Protein AF-A0A8T4NDX4-F1 (afdb_monomer_lite)

Sequence (178 aa):
MEQDFNSSEAGELSGLERELYTGVPPSDKRNFVNKATDWYFMPKSFEKNGRLYGALGVRHFKKLCAETYRKLVKKLFGTERAHFVNNYLIW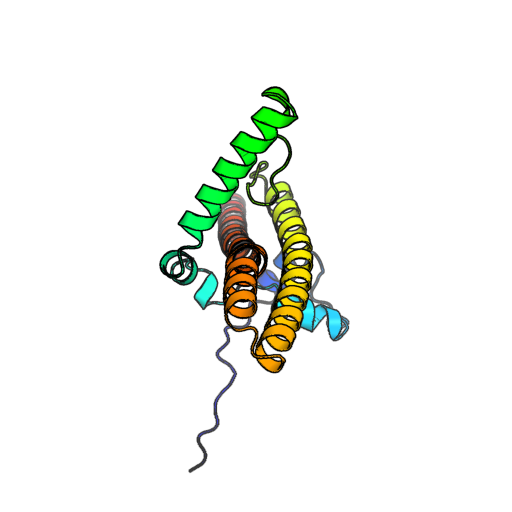DFSEDGLRKFDYATRINEGIHLLAAALFTSQTVDYLSDGRYGMAALGSGLNLALGVYPILTQRYNRARIYNTVEKMQERNQDACLSK

pLDDT: mean 82.53, std 16.92, range [33.94, 98.62]

Foldseek 3Di:
DDPPPPPPPQPDDDQVLVCVQPVHRPDVPDDPVVVVLCVVLPQGPVLLVCVVVVVVCLVVLLVVCLVVLLVVCCVPPNDVCSPPDDLLDQDDLPLVSLSVSLVSLSVQLVVLQVVLVVLQVVLVVCVVVVVPVVSVVSVVCSCSRRVSSNSSSSNSNSVSSVSSVVVVVVVVVVVVVD

Secondary structure (DSSP, 8-state):
------TT-S-PPPHHHHHHHHSS---TT--HHHHHHHHHHSPPHHHHT-HHHHHTTHHHHHHHHHHHHHHHHHHHH-STTTTS--TTS----SHHHHHHHHHHHHHHHHHHHHHHHHHHHHHHHHHHTT-HHHHHHHHHHHIIIIIHHHHHHHHHHHHHHHHHHHHHHHHHHHHHT-

Radius of gyration: 20.09 Å; chains: 1; bounding box: 51×31×59 Å

Structure (mmCIF, N/CA/C/O backbone):
data_AF-A0A8T4NDX4-F1
#
_entry.id   AF-A0A8T4NDX4-F1
#
loop_
_atom_site.group_PDB
_atom_site.id
_atom_site.type_symbol
_atom_site.label_atom_id
_atom_site.label_alt_id
_atom_site.label_comp_id
_atom_site.label_asym_id
_atom_site.label_entity_id
_atom_site.label_seq_id
_atom_site.pdbx_PDB_ins_code
_atom_site.Cartn_x
_atom_site.Cartn_y
_atom_site.Cartn_z
_atom_site.occupancy
_atom_site.B_iso_or_equiv
_atom_site.auth_seq_id
_atom_site.auth_comp_id
_atom_site.auth_asym_id
_atom_site.auth_atom_id
_atom_site.pdbx_PDB_model_num
ATOM 1 N N . MET A 1 1 ? -31.293 -17.366 -25.447 1.00 45.28 1 MET A N 1
ATOM 2 C CA . MET A 1 1 ? -30.868 -17.894 -24.135 1.00 45.28 1 MET A CA 1
ATOM 3 C C . MET A 1 1 ? -29.828 -16.920 -23.610 1.00 45.28 1 MET A C 1
ATOM 5 O O . MET A 1 1 ? -28.636 -17.173 -23.699 1.00 45.28 1 MET A O 1
ATOM 9 N N . GLU A 1 2 ? -30.296 -15.736 -23.220 1.00 38.84 2 GLU A N 1
ATOM 10 C CA . GLU A 1 2 ? -29.471 -14.704 -22.595 1.00 38.84 2 GLU A CA 1
ATOM 11 C C . GLU A 1 2 ? -29.410 -15.051 -21.111 1.00 38.84 2 GLU A C 1
ATOM 13 O O . GLU A 1 2 ? -30.440 -15.164 -20.450 1.00 38.84 2 GLU A O 1
ATOM 18 N N . GLN A 1 3 ? -28.211 -15.355 -20.619 1.00 39.97 3 GLN A N 1
ATOM 19 C CA . GLN A 1 3 ? -27.977 -15.454 -19.188 1.00 39.97 3 GLN A CA 1
ATOM 20 C C . GLN A 1 3 ? -27.876 -14.032 -18.650 1.00 39.97 3 GLN A C 1
ATOM 22 O O . GLN A 1 3 ? -26.857 -13.368 -18.840 1.00 39.97 3 GLN A O 1
ATOM 27 N N . ASP A 1 4 ? -28.936 -13.583 -17.983 1.00 36.97 4 ASP A N 1
ATOM 28 C CA . ASP A 1 4 ? -28.902 -12.402 -17.131 1.00 36.97 4 ASP A CA 1
ATOM 29 C C . ASP A 1 4 ? -27.832 -12.607 -16.058 1.00 36.97 4 ASP A C 1
ATOM 31 O O . ASP A 1 4 ? -27.959 -13.421 -15.138 1.00 36.97 4 ASP A O 1
ATOM 35 N N . PHE A 1 5 ? -26.726 -11.884 -16.211 1.00 33.94 5 PHE A N 1
ATOM 36 C CA . PHE A 1 5 ? -25.646 -11.846 -15.242 1.00 33.94 5 PHE A CA 1
ATOM 37 C C . PHE A 1 5 ? -26.141 -11.041 -14.038 1.00 33.94 5 PHE A C 1
ATOM 39 O O . PHE A 1 5 ? -26.059 -9.814 -14.006 1.00 33.94 5 PHE A O 1
ATOM 46 N N . ASN A 1 6 ? -26.727 -11.744 -13.071 1.00 36.72 6 ASN A N 1
ATOM 47 C CA . ASN A 1 6 ? -27.277 -11.167 -11.854 1.00 36.72 6 ASN A CA 1
ATOM 48 C C . ASN A 1 6 ? -26.150 -10.520 -11.025 1.00 36.72 6 ASN A C 1
ATOM 50 O O . ASN A 1 6 ? -25.432 -11.182 -10.278 1.00 36.72 6 ASN A O 1
ATOM 54 N N . SER A 1 7 ? -25.965 -9.208 -11.177 1.00 36.59 7 SER A N 1
ATOM 55 C CA . SER A 1 7 ? -24.932 -8.411 -10.506 1.00 36.59 7 SER A CA 1
ATOM 56 C C . SER A 1 7 ? -25.235 -8.120 -9.025 1.00 36.59 7 SER A C 1
ATOM 58 O O . SER A 1 7 ? -24.641 -7.208 -8.451 1.00 36.59 7 SER A O 1
ATOM 60 N N . SER A 1 8 ? -26.161 -8.854 -8.395 1.00 37.22 8 SER A N 1
ATOM 61 C CA . SER A 1 8 ? -26.708 -8.530 -7.070 1.00 37.22 8 SER A CA 1
ATOM 62 C C . SER A 1 8 ? -26.084 -9.280 -5.884 1.00 37.22 8 SER A C 1
ATOM 64 O O . SER A 1 8 ? -26.547 -9.100 -4.764 1.00 37.22 8 SER A O 1
ATOM 66 N N . GLU A 1 9 ? -25.032 -10.084 -6.068 1.00 41.41 9 GLU A N 1
ATOM 67 C CA . GLU A 1 9 ? -24.337 -10.761 -4.951 1.00 41.41 9 GLU A CA 1
ATOM 68 C C . GLU A 1 9 ? -22.930 -10.211 -4.665 1.00 41.41 9 GLU A C 1
ATOM 70 O O . GLU A 1 9 ? -22.088 -10.852 -4.033 1.00 41.41 9 GLU A O 1
ATOM 75 N N . ALA A 1 10 ? -22.662 -8.960 -5.043 1.00 43.16 10 ALA A N 1
ATOM 76 C CA . ALA A 1 10 ? -21.648 -8.187 -4.336 1.00 43.16 10 ALA A CA 1
ATOM 77 C C . ALA A 1 10 ? -22.257 -7.746 -2.997 1.00 43.16 10 ALA A C 1
ATOM 79 O O . ALA A 1 10 ? -22.736 -6.623 -2.909 1.00 43.16 10 ALA A O 1
ATOM 80 N N . GLY A 1 11 ? -22.284 -8.660 -2.012 1.00 44.06 11 GLY A N 1
ATOM 81 C CA . GLY A 1 11 ? -22.941 -8.510 -0.706 1.00 44.06 11 GLY A CA 1
ATOM 82 C C . GLY A 1 11 ? -22.985 -7.063 -0.223 1.00 44.06 11 GLY A C 1
ATOM 83 O O . GLY A 1 11 ? -21.977 -6.527 0.249 1.00 44.06 11 GLY A O 1
ATOM 84 N N . GLU A 1 12 ? -24.139 -6.421 -0.420 1.00 49.16 12 GLU A N 1
ATOM 85 C CA . GLU A 1 12 ? -24.352 -5.060 0.040 1.00 49.16 12 GLU A CA 1
ATOM 86 C C . GLU A 1 12 ? -24.260 -5.074 1.558 1.00 49.16 12 GLU A C 1
ATOM 88 O O . GLU A 1 12 ? -25.011 -5.775 2.233 1.00 49.16 12 GLU A O 1
ATOM 93 N N . LEU A 1 13 ? -23.315 -4.300 2.091 1.00 55.00 13 LEU A N 1
ATOM 94 C CA . LEU A 1 13 ? -23.244 -4.061 3.523 1.00 55.00 13 LEU A CA 1
ATOM 95 C C . LEU A 1 13 ? -24.585 -3.512 4.005 1.00 55.00 13 LEU A C 1
ATOM 97 O O . LEU A 1 13 ? -25.173 -2.633 3.354 1.00 55.00 13 LEU A O 1
ATOM 101 N N . SER A 1 14 ? -25.021 -4.005 5.158 1.00 60.69 14 SER A N 1
ATOM 102 C CA . SER A 1 14 ? -26.224 -3.542 5.835 1.00 60.69 14 SER A CA 1
ATOM 103 C C . SER A 1 14 ? -26.181 -2.020 6.040 1.00 60.69 14 SER A C 1
ATOM 105 O O . SER A 1 14 ? -25.116 -1.403 6.137 1.00 60.69 14 SER A O 1
ATOM 107 N N . GLY A 1 15 ? -27.347 -1.372 6.108 1.00 54.03 15 GLY A N 1
ATOM 108 C CA . GLY A 1 15 ? -27.420 0.074 6.366 1.00 54.03 15 GLY A CA 1
ATOM 109 C C . GLY A 1 15 ? -26.692 0.485 7.653 1.00 54.03 15 GLY A C 1
ATOM 110 O O . GLY A 1 15 ? -26.091 1.557 7.699 1.00 54.03 15 GLY A O 1
ATOM 111 N N . LEU A 1 16 ? -26.668 -0.418 8.637 1.00 54.06 16 LEU A N 1
ATOM 112 C CA . LEU A 1 16 ? -26.007 -0.253 9.926 1.00 54.06 16 LEU A CA 1
ATOM 113 C C . LEU A 1 16 ? -24.485 -0.293 9.780 1.00 54.06 16 LEU A C 1
ATOM 115 O O . LEU A 1 16 ? -23.819 0.631 10.222 1.00 54.06 16 LEU A O 1
ATOM 119 N N . GLU A 1 17 ? -23.944 -1.273 9.051 1.00 59.91 17 GLU A N 1
ATOM 120 C CA . GLU A 1 17 ? -22.539 -1.292 8.631 1.00 59.91 17 GLU A CA 1
ATOM 121 C C . GLU A 1 17 ? -22.166 0.023 7.921 1.00 59.91 17 GLU A C 1
ATOM 123 O O . GLU A 1 17 ? -21.191 0.685 8.267 1.00 59.91 17 GLU A O 1
ATOM 128 N N . ARG A 1 18 ? -22.984 0.483 6.971 1.00 59.84 18 ARG A N 1
ATOM 129 C CA . ARG A 1 18 ? -22.699 1.696 6.187 1.00 59.84 18 ARG A CA 1
ATOM 130 C C . ARG A 1 18 ? -22.642 2.969 7.052 1.00 59.84 18 ARG A C 1
ATOM 132 O O . ARG A 1 18 ? -21.745 3.785 6.851 1.00 59.84 18 ARG A O 1
ATOM 139 N N . GLU A 1 19 ? -23.558 3.129 8.006 1.00 61.12 19 GLU A N 1
ATOM 140 C CA . GLU A 1 19 ? -23.583 4.232 8.983 1.00 61.12 19 GLU A CA 1
ATOM 141 C C . GLU A 1 19 ? -22.374 4.194 9.928 1.00 61.12 19 GLU A C 1
ATOM 143 O O . GLU A 1 19 ? -21.679 5.196 10.132 1.00 61.12 19 GLU A O 1
ATOM 148 N N . LEU A 1 20 ? -22.069 2.994 10.416 1.00 57.12 20 LEU A N 1
ATOM 149 C CA . LEU A 1 20 ? -20.944 2.679 11.286 1.00 57.12 20 LEU A CA 1
ATOM 150 C C . LEU A 1 20 ? -19.586 2.995 10.633 1.00 57.12 20 LEU A C 1
ATOM 152 O O . LEU A 1 20 ? -18.639 3.381 11.327 1.00 57.12 20 LEU A O 1
ATOM 156 N N . TYR A 1 21 ? -19.487 2.852 9.307 1.00 60.62 21 TYR A N 1
ATOM 157 C CA . TYR A 1 21 ? -18.248 3.020 8.541 1.00 60.62 21 TYR A CA 1
ATOM 158 C C . TYR A 1 21 ? -17.997 4.442 8.040 1.00 60.62 21 TYR A C 1
ATOM 160 O O . TYR A 1 21 ? -16.834 4.835 7.926 1.00 60.62 21 TYR A O 1
ATOM 168 N N . THR A 1 22 ? -19.041 5.228 7.763 1.00 61.53 22 THR A N 1
ATOM 169 C CA . THR A 1 22 ? -18.870 6.631 7.351 1.00 61.53 22 THR A CA 1
ATOM 170 C C . THR A 1 22 ? -18.978 7.626 8.501 1.00 61.53 22 THR A C 1
ATOM 172 O O . THR A 1 22 ? -18.579 8.772 8.321 1.00 61.53 22 THR A O 1
ATOM 175 N N . GLY A 1 23 ? -19.497 7.223 9.672 1.00 57.53 23 GLY A N 1
ATOM 176 C CA . GLY A 1 23 ? -19.800 8.155 10.772 1.00 57.53 23 GLY A CA 1
ATOM 177 C C . GLY A 1 23 ? -20.861 9.193 10.388 1.00 57.53 23 GLY A C 1
ATOM 178 O O . GLY A 1 23 ? -21.014 10.222 11.038 1.00 57.53 23 GLY A O 1
ATOM 179 N N . VAL A 1 24 ? -21.564 8.928 9.289 1.00 54.50 24 VAL A N 1
ATOM 180 C CA . VAL A 1 24 ? -22.586 9.775 8.693 1.00 54.50 24 VAL A CA 1
ATOM 181 C C . VAL A 1 24 ? -23.820 8.891 8.584 1.00 54.50 24 VAL A C 1
ATOM 183 O O . VAL A 1 24 ? -23.711 7.824 7.964 1.00 54.50 24 VAL A O 1
ATOM 186 N N . PRO A 1 25 ? -24.965 9.303 9.162 1.00 54.50 25 PRO A N 1
ATOM 187 C CA . PRO A 1 25 ? -26.206 8.555 9.042 1.00 54.50 25 PRO A CA 1
ATOM 188 C C . PRO A 1 25 ? -26.524 8.318 7.564 1.00 54.50 25 PRO A C 1
ATOM 190 O O . PRO A 1 25 ? -26.116 9.124 6.714 1.00 54.50 25 PRO A O 1
ATOM 193 N N . PRO A 1 26 ? -27.235 7.233 7.217 1.00 53.50 26 PRO A N 1
ATOM 194 C CA . PRO A 1 26 ? -27.599 6.910 5.849 1.00 53.50 26 PRO A CA 1
ATOM 195 C C . PRO A 1 26 ? -28.641 7.921 5.352 1.00 53.50 26 PRO A C 1
ATOM 197 O O . PRO A 1 26 ? -29.817 7.626 5.196 1.00 53.50 26 PRO A O 1
ATOM 200 N N . SER A 1 27 ? -28.208 9.154 5.099 1.00 57.88 27 SER A N 1
ATOM 201 C CA . SER A 1 27 ? -28.967 10.116 4.327 1.00 57.88 27 SER A CA 1
ATOM 202 C C . SER A 1 27 ? -28.724 9.808 2.854 1.00 57.88 27 SER A C 1
ATOM 204 O O . SER A 1 27 ? -27.585 9.719 2.381 1.00 57.88 27 SER A O 1
ATOM 206 N N . ASP A 1 28 ? -29.813 9.644 2.113 1.00 62.66 28 ASP A N 1
ATOM 207 C CA . ASP A 1 28 ? -29.803 9.355 0.675 1.00 62.66 28 ASP A CA 1
ATOM 208 C C . ASP A 1 28 ? -29.280 10.542 -0.171 1.00 62.66 28 ASP A C 1
ATOM 210 O O . ASP A 1 28 ? -29.117 10.465 -1.385 1.00 62.66 28 ASP A O 1
ATOM 214 N N . LYS A 1 29 ? -28.923 11.659 0.479 1.00 68.94 29 LYS A N 1
ATOM 215 C CA . LYS A 1 29 ? -28.422 12.886 -0.156 1.00 68.94 29 LYS A CA 1
ATOM 216 C C . LYS A 1 29 ? -26.902 12.913 -0.363 1.00 68.94 29 LYS A C 1
ATOM 218 O O . LYS A 1 29 ? -26.339 13.978 -0.615 1.00 68.94 29 LYS A O 1
ATOM 223 N N . ARG A 1 30 ? -26.202 11.777 -0.260 1.00 69.38 30 ARG A N 1
ATOM 224 C CA . ARG A 1 30 ? -24.775 11.716 -0.622 1.00 69.38 30 ARG A CA 1
ATOM 225 C C . ARG A 1 30 ? -24.613 11.944 -2.124 1.00 69.38 30 ARG A C 1
ATOM 227 O O . ARG A 1 30 ? -25.212 11.231 -2.928 1.00 69.38 30 ARG A O 1
ATOM 234 N N . ASN A 1 31 ? -23.772 12.910 -2.495 1.00 83.38 31 ASN A N 1
ATOM 235 C CA . ASN A 1 31 ? -23.406 13.125 -3.891 1.00 83.38 31 ASN A CA 1
ATOM 236 C C . ASN A 1 31 ? -22.696 11.880 -4.468 1.00 83.38 31 ASN A C 1
ATOM 238 O O . ASN A 1 31 ? -22.178 11.028 -3.739 1.00 83.38 31 ASN A O 1
ATOM 242 N N . PHE A 1 32 ? -22.688 11.768 -5.795 1.00 86.88 32 PHE A N 1
ATOM 243 C CA . PHE A 1 32 ? -22.090 10.637 -6.511 1.00 86.88 32 PHE A CA 1
ATOM 244 C C . PHE A 1 32 ? -20.622 10.389 -6.119 1.00 86.88 32 PHE A C 1
ATOM 246 O O . PHE A 1 32 ? -20.210 9.243 -5.954 1.00 86.88 32 PHE A O 1
ATOM 253 N N . VAL A 1 33 ? -19.858 11.462 -5.887 1.00 83.94 33 VAL A N 1
ATOM 254 C CA . VAL A 1 33 ? -18.442 11.404 -5.494 1.00 83.94 33 VAL A CA 1
ATOM 255 C C . VAL A 1 33 ? -18.254 10.673 -4.165 1.00 83.94 33 VAL A C 1
ATOM 257 O O . VAL A 1 33 ? -17.390 9.803 -4.068 1.00 83.94 33 VAL A O 1
ATOM 260 N N . ASN A 1 34 ? -19.085 10.964 -3.161 1.00 82.6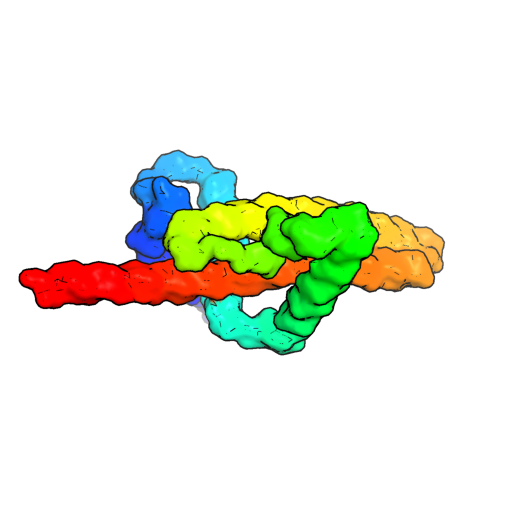2 34 ASN A N 1
ATOM 261 C CA . ASN A 1 34 ? -19.017 10.289 -1.865 1.00 82.62 34 ASN A CA 1
ATOM 262 C C . ASN A 1 34 ? -19.347 8.800 -2.003 1.00 82.62 34 ASN A C 1
ATOM 264 O O . ASN A 1 34 ? -18.609 7.966 -1.488 1.00 82.62 34 ASN A O 1
ATOM 268 N N . LYS A 1 35 ? -20.391 8.452 -2.771 1.00 85.44 35 LYS A N 1
ATOM 269 C CA . LYS A 1 35 ? -20.754 7.045 -3.028 1.00 85.44 35 LYS A CA 1
ATOM 270 C C . LYS A 1 35 ? -19.614 6.285 -3.721 1.00 85.44 35 LYS A C 1
ATOM 272 O O . LYS A 1 35 ? -19.293 5.168 -3.321 1.00 85.44 35 LYS A O 1
ATOM 277 N N . ALA A 1 36 ? -18.975 6.895 -4.719 1.00 87.44 36 ALA A N 1
ATOM 278 C CA . ALA A 1 36 ? -17.845 6.298 -5.430 1.00 87.44 36 ALA A CA 1
ATOM 279 C C . ALA A 1 36 ? -16.608 6.136 -4.530 1.00 87.44 36 ALA A C 1
ATOM 281 O O . ALA A 1 36 ? -15.952 5.095 -4.554 1.00 87.44 36 ALA A O 1
ATOM 282 N N . THR A 1 37 ? -16.320 7.144 -3.706 1.00 86.12 37 THR A N 1
ATOM 283 C CA . THR A 1 37 ? -15.199 7.137 -2.757 1.00 86.12 37 THR A CA 1
ATOM 284 C C . THR A 1 37 ? -15.379 6.057 -1.696 1.00 86.12 37 THR A C 1
ATOM 286 O O . THR A 1 37 ? -14.456 5.282 -1.436 1.00 86.12 37 THR A O 1
ATOM 289 N N . ASP A 1 38 ? -16.582 5.963 -1.129 1.00 85.56 38 ASP A N 1
ATOM 290 C CA . ASP A 1 38 ? -16.940 4.922 -0.170 1.00 85.56 38 ASP A CA 1
ATOM 291 C C . ASP A 1 38 ? -16.798 3.546 -0.813 1.00 85.56 38 ASP A C 1
ATOM 293 O O . ASP A 1 38 ? -16.091 2.692 -0.285 1.00 85.56 38 ASP A O 1
ATOM 297 N N . TRP A 1 39 ? -17.382 3.346 -1.999 1.00 88.12 39 TRP A N 1
ATOM 298 C CA . TRP A 1 39 ? -17.261 2.084 -2.721 1.00 88.12 39 TRP A CA 1
ATOM 299 C C . TRP A 1 39 ? -15.800 1.703 -2.964 1.00 88.12 39 TRP A C 1
ATOM 301 O O . TRP A 1 39 ? -15.442 0.544 -2.758 1.00 88.12 39 TRP A O 1
ATOM 311 N N . TYR A 1 40 ? -14.950 2.644 -3.375 1.00 89.19 40 TYR A N 1
ATOM 312 C CA . TYR A 1 40 ? -13.536 2.383 -3.637 1.00 89.19 40 TYR A CA 1
ATOM 313 C C . TYR A 1 40 ? -12.779 1.972 -2.365 1.00 89.19 40 TYR A C 1
ATOM 315 O O . TYR A 1 40 ? -12.083 0.955 -2.364 1.00 89.19 40 TYR A O 1
ATOM 323 N N . PHE A 1 41 ? -12.935 2.726 -1.274 1.00 88.94 41 PHE A N 1
ATOM 324 C CA . PHE A 1 41 ? -12.164 2.502 -0.050 1.00 88.94 41 PHE A CA 1
ATOM 325 C C . PHE A 1 41 ? -12.700 1.376 0.836 1.00 88.94 41 PHE A C 1
ATOM 327 O O . PHE A 1 41 ? -11.969 0.912 1.715 1.00 88.94 41 PHE A O 1
ATOM 334 N N . MET A 1 42 ? -13.935 0.933 0.620 1.00 88.25 42 MET A N 1
ATOM 335 C CA . MET A 1 42 ? -14.564 -0.134 1.387 1.00 88.25 42 MET A CA 1
ATOM 336 C C . MET A 1 42 ? -13.912 -1.494 1.094 1.00 88.25 42 MET A C 1
ATOM 338 O O . MET A 1 42 ? -13.812 -1.879 -0.079 1.00 88.25 42 MET A O 1
ATOM 342 N N . PRO A 1 43 ? -13.498 -2.250 2.133 1.00 89.31 43 PRO A N 1
ATOM 343 C CA . PRO A 1 43 ? -12.931 -3.578 1.947 1.00 89.31 43 PRO A CA 1
ATOM 344 C C . PRO A 1 43 ? -13.896 -4.489 1.195 1.00 89.31 43 PRO A C 1
ATOM 346 O O . PRO A 1 43 ? -15.056 -4.649 1.581 1.00 89.31 43 PRO A O 1
ATOM 349 N N . LYS A 1 44 ? -13.413 -5.116 0.126 1.00 90.25 44 LYS A N 1
ATOM 350 C CA . LYS A 1 44 ? -14.202 -6.091 -0.632 1.00 90.25 44 LYS A CA 1
ATOM 351 C C . LYS A 1 44 ? -14.260 -7.424 0.116 1.00 90.25 44 LYS A C 1
ATOM 353 O O . LYS A 1 44 ? -13.393 -7.732 0.935 1.00 90.25 44 LYS A O 1
ATOM 358 N N . SER A 1 45 ? -15.254 -8.255 -0.188 1.00 89.19 45 SER A N 1
ATOM 359 C CA . SER A 1 45 ? -15.443 -9.567 0.456 1.00 89.19 45 SER A CA 1
ATOM 360 C C . SER A 1 45 ? -14.182 -10.444 0.401 1.00 89.19 45 SER A C 1
ATOM 362 O O . SER A 1 45 ? -13.785 -11.034 1.406 1.00 89.19 45 SER A O 1
ATOM 364 N N . PHE A 1 46 ? -13.481 -10.448 -0.735 1.00 89.62 46 PHE A N 1
ATOM 365 C CA . PHE A 1 46 ? -12.227 -11.186 -0.916 1.00 89.62 46 PHE A CA 1
ATOM 366 C C . PHE A 1 46 ? -11.040 -10.618 -0.113 1.00 89.62 46 PHE A C 1
ATOM 368 O O . PHE A 1 46 ? -10.036 -11.304 0.080 1.00 89.62 46 PHE A O 1
ATOM 375 N N . GLU A 1 47 ? -11.135 -9.377 0.368 1.00 90.94 47 GLU A N 1
ATOM 376 C CA . GLU A 1 47 ? -10.093 -8.693 1.142 1.00 90.94 47 GLU A CA 1
ATOM 377 C C . GLU A 1 47 ? -10.203 -8.982 2.634 1.00 90.94 47 GLU A C 1
ATOM 379 O O . GLU A 1 47 ? -9.177 -9.077 3.315 1.00 90.94 47 GLU A O 1
ATOM 384 N N . LYS A 1 48 ? -11.435 -9.170 3.133 1.00 87.94 48 LYS A N 1
ATOM 385 C CA . LYS A 1 48 ? -11.740 -9.335 4.563 1.00 87.94 48 LYS A CA 1
ATOM 386 C C . LYS A 1 48 ? -10.929 -10.463 5.214 1.00 87.94 48 LYS A C 1
ATOM 388 O O . LYS A 1 48 ? -10.471 -10.316 6.342 1.00 87.94 48 LYS A O 1
ATOM 393 N N . ASN A 1 49 ? -10.678 -11.571 4.513 1.00 88.38 49 ASN A N 1
ATOM 394 C CA . ASN A 1 49 ? -9.936 -12.709 5.077 1.00 88.38 49 ASN A CA 1
ATOM 395 C C . ASN A 1 49 ? -8.402 -12.520 5.109 1.00 88.38 49 ASN A C 1
ATOM 397 O O . ASN A 1 49 ? -7.690 -13.312 5.732 1.00 88.38 49 ASN A O 1
ATOM 401 N N . GLY A 1 50 ? -7.862 -11.511 4.415 1.00 89.75 50 GLY A N 1
ATOM 402 C CA . GLY A 1 50 ? -6.423 -11.249 4.339 1.00 89.75 50 GLY A CA 1
ATOM 403 C C . GLY A 1 50 ? -5.570 -12.358 3.697 1.00 89.75 50 GLY A C 1
ATOM 404 O O . GLY A 1 50 ? -4.339 -12.290 3.794 1.00 89.75 50 GLY A O 1
ATOM 405 N N . ARG A 1 51 ? -6.176 -13.384 3.078 1.00 93.12 51 ARG A N 1
ATOM 406 C CA . ARG A 1 51 ? -5.478 -14.501 2.412 1.00 93.12 51 ARG A CA 1
ATOM 407 C C . ARG A 1 51 ? -4.847 -14.047 1.104 1.00 93.12 51 ARG A C 1
ATOM 409 O O . ARG A 1 51 ? -3.676 -14.343 0.890 1.00 93.12 51 ARG A O 1
ATOM 416 N N . LEU A 1 52 ? -5.581 -13.272 0.300 1.00 94.25 52 LEU A N 1
ATOM 417 C CA . LEU A 1 52 ? -5.079 -12.685 -0.948 1.00 94.25 52 LEU A CA 1
ATOM 418 C C . LEU A 1 52 ? -3.788 -11.894 -0.697 1.00 94.25 52 LEU A C 1
ATOM 420 O O . LEU A 1 52 ? -2.753 -12.160 -1.296 1.00 94.25 52 LEU A O 1
ATOM 424 N N . TYR A 1 53 ? -3.821 -10.992 0.281 1.00 95.00 53 TYR A N 1
ATOM 425 C CA . TYR A 1 53 ? -2.663 -10.195 0.684 1.00 95.00 53 TYR A CA 1
ATOM 426 C C . TYR A 1 53 ? -1.497 -11.034 1.220 1.00 95.00 53 TYR A C 1
ATOM 428 O O . TYR A 1 53 ? -0.334 -10.688 1.022 1.00 95.00 53 TYR A O 1
ATOM 436 N N . GLY A 1 54 ? -1.793 -12.145 1.897 1.00 93.69 54 GLY A N 1
ATOM 437 C CA . GLY A 1 54 ? -0.779 -13.112 2.309 1.00 93.69 54 GLY A CA 1
ATOM 438 C C . GLY A 1 54 ? -0.080 -13.760 1.113 1.00 93.69 54 GLY A C 1
ATOM 439 O O . GLY A 1 54 ? 1.148 -13.774 1.077 1.00 93.69 54 GLY A O 1
ATOM 440 N N . ALA A 1 55 ? -0.854 -14.234 0.134 1.00 95.94 55 ALA A N 1
ATOM 441 C CA . ALA A 1 55 ? -0.345 -14.864 -1.085 1.00 95.94 55 ALA A CA 1
ATOM 442 C C . ALA A 1 55 ? 0.471 -13.891 -1.952 1.00 95.94 55 ALA A C 1
ATOM 444 O O . ALA A 1 55 ? 1.513 -14.265 -2.476 1.00 95.94 55 ALA A O 1
ATOM 445 N N . LEU A 1 56 ? 0.058 -12.622 -2.018 1.00 96.06 56 LEU A N 1
ATOM 446 C CA . LEU A 1 56 ? 0.789 -11.548 -2.701 1.00 96.06 56 LEU A CA 1
ATOM 447 C C . LEU A 1 56 ? 2.031 -11.056 -1.930 1.00 96.06 56 LEU A C 1
ATOM 449 O O . LEU A 1 56 ? 2.642 -10.066 -2.313 1.00 96.06 56 LEU A O 1
ATOM 453 N N . GLY A 1 57 ? 2.394 -11.679 -0.803 1.00 96.62 57 GLY A N 1
ATOM 454 C CA . GLY A 1 57 ? 3.593 -11.311 -0.044 1.00 96.62 57 GLY A CA 1
ATOM 455 C C . GLY A 1 57 ? 3.499 -9.984 0.721 1.00 96.62 57 GLY A C 1
ATOM 456 O O . GLY A 1 57 ? 4.482 -9.554 1.325 1.00 96.62 57 GLY A O 1
ATOM 457 N N . VAL A 1 58 ? 2.322 -9.354 0.793 1.00 96.12 58 VAL A N 1
ATOM 458 C CA . VAL A 1 58 ? 2.124 -8.026 1.411 1.00 96.12 58 VAL A CA 1
ATOM 459 C C . VAL A 1 58 ? 2.492 -8.022 2.896 1.00 96.12 58 VAL A C 1
ATOM 461 O O . VAL A 1 58 ? 3.004 -7.031 3.411 1.00 96.12 58 VAL A O 1
ATOM 464 N N . ARG A 1 59 ? 2.321 -9.151 3.599 1.00 93.00 59 ARG A N 1
ATOM 465 C CA . ARG A 1 59 ? 2.769 -9.288 4.999 1.00 93.00 59 ARG A CA 1
ATOM 466 C C . ARG A 1 59 ? 4.286 -9.156 5.140 1.00 93.00 59 ARG A C 1
ATOM 468 O O . ARG A 1 59 ? 4.750 -8.495 6.068 1.00 93.00 59 ARG A O 1
ATOM 475 N N . HIS A 1 60 ? 5.037 -9.772 4.230 1.00 94.88 60 HIS A N 1
ATOM 476 C CA . HIS A 1 60 ? 6.497 -9.711 4.222 1.00 94.88 60 HIS A CA 1
ATOM 477 C C . HIS A 1 60 ? 6.964 -8.303 3.871 1.00 94.88 60 HIS A C 1
ATOM 479 O O . HIS A 1 60 ? 7.779 -7.741 4.599 1.00 94.88 60 HIS A O 1
ATOM 485 N N . PHE A 1 61 ? 6.369 -7.705 2.836 1.00 94.19 61 PHE A N 1
ATOM 486 C CA . PHE A 1 61 ? 6.643 -6.322 2.454 1.00 94.19 61 PHE A CA 1
ATOM 487 C C . PHE A 1 61 ? 6.388 -5.352 3.614 1.00 94.19 61 PHE A C 1
ATOM 489 O O . PHE A 1 61 ? 7.283 -4.608 4.003 1.00 94.19 61 PHE A O 1
ATOM 496 N N . LYS A 1 62 ? 5.212 -5.423 4.251 1.00 90.62 62 LYS A N 1
ATOM 497 C CA . LYS A 1 62 ? 4.873 -4.581 5.407 1.00 90.62 62 LYS A CA 1
ATOM 498 C C . LYS A 1 62 ? 5.911 -4.705 6.525 1.00 90.62 62 LYS A C 1
ATOM 500 O O . LYS A 1 62 ? 6.329 -3.692 7.085 1.00 90.62 62 LYS A O 1
ATOM 505 N N . LYS A 1 63 ? 6.314 -5.935 6.865 1.00 90.50 63 LYS A N 1
ATOM 506 C CA . LYS A 1 63 ? 7.321 -6.194 7.905 1.00 90.50 63 LYS A CA 1
ATOM 507 C C . LYS A 1 63 ? 8.674 -5.592 7.523 1.00 90.50 63 LYS A C 1
ATOM 509 O O . LYS A 1 63 ? 9.262 -4.877 8.330 1.00 90.50 63 LYS A O 1
ATOM 514 N N . LEU A 1 64 ? 9.117 -5.814 6.288 1.00 91.31 64 LEU A N 1
ATOM 515 C CA . LEU A 1 64 ? 10.361 -5.258 5.761 1.00 91.31 64 LEU A CA 1
ATOM 516 C C . LEU A 1 64 ? 10.358 -3.724 5.805 1.00 91.31 64 LEU A C 1
ATOM 518 O O . LEU A 1 64 ? 11.320 -3.124 6.288 1.00 91.31 64 LEU A O 1
ATOM 522 N N . CYS A 1 65 ? 9.275 -3.082 5.359 1.00 87.56 65 CYS A N 1
ATOM 523 C CA . CYS A 1 65 ? 9.126 -1.628 5.408 1.00 87.56 65 CYS A CA 1
ATOM 524 C C . CYS A 1 65 ? 9.156 -1.107 6.843 1.00 87.56 65 CYS A C 1
ATOM 526 O O . CYS A 1 65 ? 9.873 -0.151 7.126 1.00 87.56 65 CYS A O 1
ATOM 528 N N . ALA A 1 66 ? 8.434 -1.749 7.764 1.00 85.44 66 ALA A N 1
ATOM 529 C CA . ALA A 1 66 ? 8.424 -1.358 9.170 1.00 85.44 66 ALA A CA 1
ATOM 530 C C . ALA A 1 66 ? 9.821 -1.456 9.807 1.00 85.44 66 ALA A C 1
ATOM 532 O O . ALA A 1 66 ? 10.243 -0.541 10.515 1.00 85.44 66 ALA A O 1
ATOM 533 N N . GLU A 1 67 ? 10.560 -2.533 9.535 1.00 87.81 67 GLU A N 1
ATOM 534 C CA . GLU A 1 67 ? 11.924 -2.721 10.037 1.00 87.81 67 GLU A CA 1
ATOM 535 C C . GLU A 1 67 ? 12.910 -1.723 9.428 1.00 87.81 67 GLU A C 1
ATOM 537 O O . GLU A 1 67 ? 13.709 -1.122 10.150 1.00 87.81 67 GLU A O 1
ATOM 542 N N . THR A 1 68 ? 12.836 -1.517 8.113 1.00 87.62 68 THR A N 1
ATOM 543 C CA . THR A 1 68 ? 13.684 -0.565 7.385 1.00 87.62 68 THR A CA 1
ATOM 544 C C . THR A 1 68 ? 13.446 0.851 7.886 1.00 87.62 68 THR A C 1
ATOM 546 O O . THR A 1 68 ? 14.394 1.551 8.241 1.00 87.62 68 THR A O 1
ATOM 549 N N . TYR A 1 69 ? 12.179 1.247 8.002 1.00 83.56 69 TYR A N 1
ATOM 550 C CA . TYR A 1 69 ? 11.796 2.561 8.495 1.00 83.56 69 TYR A CA 1
ATOM 551 C C . TYR A 1 69 ? 12.245 2.768 9.944 1.00 83.56 69 TYR A C 1
ATOM 553 O O . TYR A 1 69 ? 12.871 3.778 10.255 1.00 83.56 69 TYR A O 1
ATOM 561 N N . ARG A 1 70 ? 12.033 1.778 10.825 1.00 83.38 70 ARG A N 1
ATOM 562 C CA . ARG A 1 70 ? 12.515 1.827 12.215 1.00 83.38 70 ARG A CA 1
ATOM 563 C C . ARG A 1 70 ? 14.032 2.031 12.280 1.00 83.38 70 ARG A C 1
ATOM 565 O O . ARG A 1 70 ? 14.496 2.854 13.067 1.00 83.38 70 ARG A O 1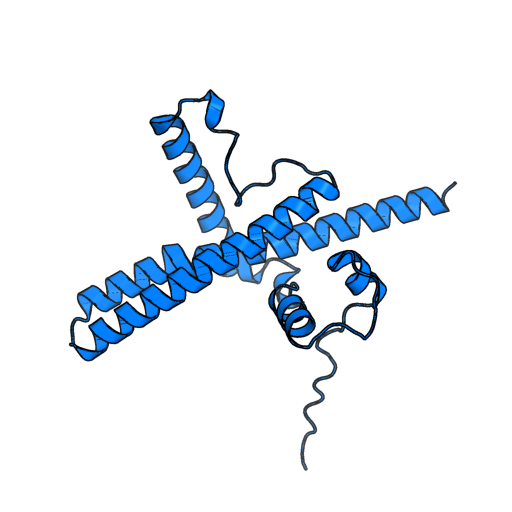
ATOM 572 N N . LYS A 1 71 ? 14.807 1.298 11.472 1.00 87.50 71 LYS A N 1
ATOM 573 C CA . LYS A 1 71 ? 16.273 1.447 11.404 1.00 87.50 71 LYS A CA 1
ATOM 574 C C . LYS A 1 71 ? 16.672 2.840 10.914 1.00 87.50 71 LYS A C 1
ATOM 576 O O . LYS A 1 71 ? 17.561 3.452 11.503 1.00 87.50 71 LYS A O 1
ATOM 581 N N . LEU A 1 72 ? 16.003 3.342 9.876 1.00 86.44 72 LEU A N 1
ATOM 582 C CA . LEU A 1 72 ? 16.267 4.658 9.301 1.00 86.44 72 LEU A CA 1
ATOM 583 C C . LEU A 1 72 ? 15.971 5.782 10.301 1.00 86.44 72 LEU A C 1
ATOM 585 O O . LEU A 1 72 ? 16.836 6.617 10.546 1.00 86.44 72 LEU A O 1
ATOM 589 N N . VAL A 1 73 ? 14.796 5.767 10.934 1.00 82.69 73 VAL A N 1
ATOM 590 C CA . VAL A 1 73 ? 14.416 6.775 11.935 1.00 82.69 73 VAL A CA 1
ATOM 591 C C . VAL A 1 73 ? 15.347 6.737 13.136 1.00 82.69 73 VAL A C 1
ATOM 593 O O . VAL A 1 73 ? 15.812 7.788 13.563 1.00 82.69 73 VAL A O 1
ATOM 596 N N . LYS A 1 74 ? 15.698 5.544 13.635 1.00 84.94 74 LYS A N 1
ATOM 597 C CA . LYS A 1 74 ? 16.675 5.408 14.725 1.00 84.94 74 LYS A CA 1
ATOM 598 C C . LYS A 1 74 ? 18.022 6.042 14.360 1.00 84.94 74 LYS A C 1
ATOM 600 O O . LYS A 1 74 ? 18.643 6.668 15.213 1.00 84.94 74 LYS A O 1
ATOM 605 N N . LYS A 1 75 ? 18.470 5.880 13.111 1.00 89.00 75 LYS A N 1
ATOM 606 C CA . LYS A 1 75 ? 19.732 6.450 12.621 1.00 89.00 75 LYS A CA 1
ATOM 607 C C . LYS A 1 75 ? 19.666 7.973 12.459 1.00 89.00 75 LYS A C 1
ATOM 609 O O . LYS A 1 75 ? 20.645 8.638 12.764 1.00 89.00 75 LYS A O 1
ATOM 614 N N . LEU A 1 76 ? 18.550 8.508 11.966 1.00 86.31 76 LEU A N 1
ATOM 615 C CA . LEU A 1 76 ? 18.407 9.936 11.658 1.00 86.31 76 LEU A CA 1
ATOM 616 C C . LEU A 1 76 ? 18.004 10.790 12.868 1.00 86.31 76 LEU A C 1
ATOM 618 O O . LEU A 1 76 ? 18.423 11.937 12.965 1.00 86.31 76 LEU A O 1
ATOM 622 N N . PHE A 1 77 ? 17.192 10.248 13.776 1.00 82.31 77 PHE A N 1
ATOM 623 C CA . PHE A 1 77 ? 16.518 11.021 14.826 1.00 82.31 77 PHE A CA 1
ATOM 624 C C . PHE A 1 77 ? 16.739 10.475 16.246 1.00 82.31 77 PHE A C 1
ATOM 626 O O . PHE A 1 77 ? 16.142 10.985 17.193 1.00 82.31 77 PHE A O 1
ATOM 633 N N . GLY A 1 78 ? 17.570 9.440 16.410 1.00 80.44 78 GLY A N 1
ATOM 634 C CA . GLY A 1 78 ? 17.803 8.790 17.700 1.00 80.44 78 GLY A CA 1
ATOM 635 C C . GLY A 1 78 ? 16.679 7.835 18.127 1.00 80.44 78 GLY A C 1
ATOM 636 O O . GLY A 1 78 ? 15.672 7.649 17.440 1.00 80.44 78 GLY A O 1
ATOM 637 N N . THR A 1 79 ? 16.866 7.166 19.267 1.00 72.00 79 THR A N 1
ATOM 638 C CA . THR A 1 79 ? 15.956 6.112 19.757 1.00 72.00 79 THR A CA 1
ATOM 639 C C . THR A 1 79 ? 14.612 6.635 20.250 1.00 72.00 79 THR A C 1
ATOM 641 O O . THR A 1 79 ? 13.618 5.927 20.120 1.00 72.00 79 THR A O 1
ATOM 644 N N . GLU A 1 80 ? 14.552 7.866 20.755 1.00 67.88 80 GLU A N 1
ATOM 645 C CA . GLU A 1 80 ? 13.334 8.413 21.370 1.00 67.88 80 GLU A CA 1
ATOM 646 C C . GLU A 1 80 ? 12.210 8.678 20.357 1.00 67.88 80 GLU A C 1
ATOM 648 O O . GLU A 1 80 ? 11.033 8.525 20.674 1.00 67.88 80 GLU A O 1
ATOM 653 N N . ARG A 1 81 ? 12.551 8.991 19.099 1.00 61.72 81 ARG A N 1
ATOM 654 C CA . ARG A 1 81 ? 11.566 9.265 18.034 1.00 61.72 81 ARG A CA 1
ATOM 655 C C . ARG A 1 81 ? 11.226 8.058 17.163 1.00 61.72 81 ARG A C 1
ATOM 657 O O . ARG A 1 81 ? 10.322 8.142 16.333 1.00 61.72 81 ARG A O 1
ATOM 664 N N . ALA A 1 82 ? 11.879 6.912 17.371 1.00 60.88 82 ALA A N 1
ATOM 665 C CA . ALA A 1 82 ? 11.627 5.688 16.601 1.00 60.88 82 ALA A CA 1
ATOM 666 C C . ALA A 1 82 ? 10.200 5.126 16.775 1.00 60.88 82 ALA A C 1
ATOM 668 O O . ALA A 1 82 ? 9.778 4.269 15.997 1.00 60.88 82 ALA A O 1
ATOM 669 N N . HIS A 1 83 ? 9.462 5.616 17.773 1.00 56.78 83 HIS A N 1
ATOM 670 C CA . HIS A 1 83 ? 8.087 5.226 18.069 1.00 56.78 83 HIS A CA 1
ATOM 671 C C . HIS A 1 83 ? 7.020 6.102 17.388 1.00 56.78 83 HIS A C 1
ATOM 673 O O . HIS A 1 83 ? 5.861 5.703 17.364 1.00 56.78 83 HIS A O 1
ATOM 679 N N . PHE A 1 84 ? 7.377 7.266 16.828 1.00 51.69 84 PHE A N 1
ATOM 680 C CA . PHE A 1 84 ? 6.407 8.355 16.631 1.00 51.69 84 PHE A CA 1
ATOM 681 C C . PHE A 1 84 ? 5.746 8.469 15.254 1.00 51.69 84 PHE A C 1
ATOM 683 O O . PHE A 1 84 ? 4.836 9.274 15.090 1.00 51.69 84 PHE A O 1
ATOM 690 N N . VAL A 1 85 ? 6.182 7.726 14.240 1.00 50.84 85 VAL A N 1
ATOM 691 C CA . VAL A 1 85 ? 5.739 8.029 12.872 1.00 50.84 85 VAL A CA 1
ATOM 692 C C . VAL A 1 85 ? 5.675 6.762 12.054 1.00 50.84 85 VAL A C 1
ATOM 694 O O . VAL A 1 85 ? 6.630 6.390 11.391 1.00 50.84 85 VAL A O 1
ATOM 697 N N . ASN A 1 86 ? 4.562 6.040 12.095 1.00 60.97 86 ASN A N 1
ATOM 698 C CA . ASN A 1 86 ? 4.363 5.054 11.050 1.00 60.97 86 ASN A CA 1
ATOM 699 C C . ASN A 1 86 ? 2.885 4.853 10.742 1.00 60.97 86 ASN A C 1
ATOM 701 O O . ASN A 1 86 ? 2.221 4.072 11.403 1.00 60.97 86 ASN A O 1
ATOM 705 N N . ASN A 1 87 ? 2.398 5.456 9.657 1.00 62.38 87 ASN A N 1
ATOM 706 C CA . ASN A 1 87 ? 1.068 5.174 9.097 1.00 62.38 87 ASN A CA 1
ATOM 707 C C . ASN A 1 87 ? 0.918 3.714 8.609 1.00 62.38 87 ASN A C 1
ATOM 709 O O . ASN A 1 87 ? -0.125 3.326 8.094 1.00 62.38 87 ASN A O 1
ATOM 713 N N . TYR A 1 88 ? 1.956 2.885 8.747 1.00 65.62 88 TYR A N 1
ATOM 714 C CA . TYR A 1 88 ? 1.906 1.446 8.515 1.00 65.62 88 TYR A CA 1
ATOM 715 C C . TYR A 1 88 ? 1.710 0.635 9.807 1.00 65.62 88 TYR A C 1
ATOM 717 O O . TYR A 1 88 ? 1.424 -0.568 9.731 1.00 65.62 88 TYR A O 1
ATOM 725 N N . LEU A 1 89 ? 1.851 1.254 10.984 1.00 75.62 89 LEU A N 1
ATOM 726 C CA . LEU A 1 89 ? 1.705 0.614 12.288 1.00 75.62 89 LEU A CA 1
ATOM 727 C C . LEU A 1 89 ? 0.679 1.357 13.134 1.00 75.62 89 LEU A C 1
ATOM 729 O O . LEU A 1 89 ? 0.717 2.570 13.272 1.00 75.62 89 LEU A O 1
ATOM 733 N N . ILE A 1 90 ? -0.215 0.590 13.732 1.00 79.62 90 ILE A N 1
ATOM 734 C CA . ILE A 1 90 ? -1.224 1.119 14.633 1.00 79.62 90 ILE A CA 1
ATOM 735 C C . ILE A 1 90 ? -0.603 1.341 16.015 1.00 79.62 90 ILE A C 1
ATOM 737 O O . ILE A 1 90 ? 0.186 0.507 16.469 1.00 79.62 90 ILE A O 1
ATOM 741 N N . TRP A 1 91 ? -0.920 2.463 16.658 1.00 75.00 91 TRP A N 1
ATOM 742 C CA . TRP A 1 91 ? -0.387 2.822 17.981 1.00 75.00 91 TRP A CA 1
ATOM 743 C C . TRP A 1 91 ? -1.466 2.887 19.061 1.00 75.00 91 TRP A C 1
ATOM 745 O O . TRP A 1 91 ? -1.171 2.647 20.227 1.00 75.00 91 TRP A O 1
ATOM 755 N N . ASP A 1 92 ? -2.705 3.174 18.671 1.00 83.31 92 ASP A N 1
ATOM 756 C CA . ASP A 1 92 ? -3.864 3.210 19.549 1.00 83.31 92 ASP A CA 1
ATOM 757 C C . ASP A 1 92 ? -4.877 2.157 19.084 1.00 83.31 92 ASP A C 1
ATOM 759 O O . ASP A 1 92 ? -5.319 2.164 17.934 1.00 83.31 92 ASP A O 1
ATOM 763 N N . PHE A 1 93 ? -5.190 1.222 19.981 1.00 87.19 93 PHE A N 1
ATOM 764 C CA . PHE A 1 93 ? -6.124 0.120 19.743 1.00 87.19 93 PHE A CA 1
ATOM 765 C C . PHE A 1 93 ? -7.545 0.431 20.234 1.00 87.19 93 PHE A C 1
ATOM 767 O O . PHE A 1 93 ? -8.404 -0.449 20.174 1.00 87.19 93 PHE A O 1
ATOM 774 N N . SER A 1 94 ? -7.803 1.648 20.721 1.00 88.31 94 SER A N 1
ATOM 775 C CA . SER A 1 94 ? -9.161 2.140 20.954 1.00 88.31 94 SER A CA 1
ATOM 776 C C . SER A 1 94 ? -9.929 2.255 19.633 1.00 88.31 94 SER A C 1
ATOM 778 O O . SER A 1 94 ? -9.325 2.413 18.572 1.00 88.31 94 SER A O 1
ATOM 780 N N . GLU A 1 95 ? -11.263 2.213 19.671 1.00 85.50 95 GLU A N 1
ATOM 781 C CA . GLU A 1 95 ? -12.077 2.365 18.456 1.00 85.50 95 GLU A CA 1
ATOM 782 C C . GLU A 1 95 ? -11.754 3.670 17.703 1.00 85.50 95 GLU A C 1
ATOM 784 O O . GLU A 1 95 ? -11.602 3.664 16.481 1.00 85.50 95 GLU A O 1
ATOM 789 N N . ASP A 1 96 ? -11.579 4.777 18.426 1.00 86.00 96 ASP A N 1
ATOM 790 C CA . ASP A 1 96 ? -11.205 6.069 17.844 1.00 86.00 96 ASP A CA 1
ATOM 791 C C . ASP A 1 96 ? -9.798 6.031 17.218 1.00 86.00 96 ASP A C 1
ATOM 793 O O . ASP A 1 96 ? -9.597 6.494 16.091 1.00 86.00 96 ASP A O 1
ATOM 797 N N . GLY A 1 97 ? -8.834 5.395 17.890 1.00 86.75 97 GLY A N 1
ATOM 798 C CA . GLY A 1 97 ? -7.489 5.157 17.363 1.00 86.75 97 GLY A CA 1
ATOM 799 C C . GLY A 1 97 ? -7.492 4.347 16.066 1.00 86.75 97 GLY A C 1
ATOM 800 O O . GLY A 1 97 ? -6.838 4.725 15.087 1.00 86.75 97 GLY A O 1
ATOM 801 N N . LEU A 1 98 ? -8.294 3.279 16.016 1.00 89.19 98 LEU A N 1
ATOM 802 C CA . LEU A 1 98 ? -8.494 2.451 14.826 1.00 89.19 98 LEU A CA 1
ATOM 803 C C . LEU A 1 98 ? -9.088 3.261 13.659 1.00 89.19 98 LEU A C 1
ATOM 805 O O . LEU A 1 98 ? -8.625 3.133 12.522 1.00 89.19 98 LEU A O 1
ATOM 809 N N . ARG A 1 99 ? -10.076 4.125 13.930 1.00 85.56 99 ARG A N 1
ATOM 810 C CA . ARG A 1 99 ? -10.721 4.994 12.925 1.00 85.56 99 ARG A CA 1
ATOM 811 C C . ARG A 1 99 ? -9.774 6.066 12.389 1.00 85.56 99 ARG A C 1
ATOM 813 O O . ARG A 1 99 ? -9.692 6.265 11.176 1.00 85.56 99 ARG A O 1
ATOM 820 N N . LYS A 1 100 ? -9.009 6.720 13.267 1.00 87.19 100 LYS A N 1
ATOM 821 C CA . LYS A 1 100 ? -7.963 7.681 12.874 1.00 87.19 100 LYS A CA 1
ATOM 822 C C . LYS A 1 100 ? -6.903 7.020 12.002 1.00 87.19 100 LYS A C 1
ATOM 824 O O . LYS A 1 100 ? -6.491 7.587 10.989 1.00 87.19 100 LYS A O 1
ATOM 829 N N . PHE A 1 101 ? -6.491 5.808 12.368 1.00 88.25 101 PHE A N 1
ATOM 830 C CA . PHE A 1 101 ? -5.543 5.038 11.579 1.00 88.25 101 PHE A CA 1
ATOM 831 C C . PHE A 1 101 ? -6.121 4.661 10.203 1.00 88.25 101 PHE A C 1
ATOM 833 O O . PHE A 1 101 ? -5.425 4.844 9.206 1.00 88.25 101 PHE A O 1
ATOM 840 N N . ASP A 1 102 ? -7.392 4.240 10.104 1.00 89.38 102 ASP A N 1
ATOM 841 C CA . ASP A 1 102 ? -8.062 4.013 8.808 1.00 89.38 102 ASP A CA 1
ATOM 842 C C . ASP A 1 102 ? -8.004 5.256 7.912 1.00 89.38 102 ASP A C 1
ATOM 844 O O . ASP A 1 102 ? -7.547 5.179 6.768 1.00 89.38 102 ASP A O 1
ATOM 848 N N . TYR A 1 103 ? -8.395 6.415 8.443 1.00 88.50 103 TYR A N 1
ATOM 849 C CA . TYR A 1 103 ? -8.355 7.675 7.704 1.00 88.50 103 TYR A CA 1
ATOM 850 C C . TYR A 1 103 ? -6.944 8.000 7.190 1.00 88.50 103 TYR A C 1
ATOM 852 O O . TYR A 1 103 ? -6.764 8.311 6.009 1.00 88.50 103 TYR A O 1
ATOM 860 N N . ALA A 1 104 ? -5.922 7.833 8.036 1.00 87.88 104 ALA A N 1
ATOM 861 C CA . ALA A 1 104 ? -4.529 8.007 7.633 1.00 87.88 104 ALA A CA 1
ATOM 862 C C . ALA A 1 104 ? -4.119 7.034 6.510 1.00 87.88 104 ALA A C 1
ATOM 864 O O . ALA A 1 104 ? -3.409 7.433 5.582 1.00 87.88 104 ALA A O 1
ATOM 865 N N . THR A 1 105 ? -4.597 5.780 6.537 1.00 90.88 105 THR A N 1
ATOM 866 C CA . THR A 1 105 ? -4.326 4.823 5.450 1.00 90.88 105 THR A CA 1
ATOM 867 C C . THR A 1 105 ? -4.937 5.262 4.120 1.00 90.88 105 THR A C 1
ATOM 869 O O . THR A 1 105 ? -4.297 5.062 3.092 1.00 90.88 105 THR A O 1
ATOM 872 N N . ARG A 1 106 ? -6.127 5.887 4.113 1.00 91.88 106 ARG A N 1
ATOM 873 C CA . ARG A 1 106 ? -6.790 6.382 2.887 1.00 91.88 106 ARG A CA 1
ATOM 874 C C . ARG A 1 106 ? -6.002 7.512 2.234 1.00 91.88 106 ARG A C 1
ATOM 876 O O . ARG A 1 106 ? -5.791 7.492 1.025 1.00 91.88 106 ARG A O 1
ATOM 883 N N . ILE A 1 107 ? -5.524 8.463 3.038 1.00 89.81 107 ILE A N 1
ATOM 884 C CA . ILE A 1 107 ? -4.679 9.560 2.545 1.00 89.81 107 ILE A CA 1
ATOM 885 C C . ILE A 1 107 ? -3.390 8.997 1.943 1.00 89.81 107 ILE A C 1
ATOM 887 O O . ILE A 1 107 ? -3.038 9.323 0.809 1.00 89.81 107 ILE A O 1
ATOM 891 N N . ASN A 1 108 ? -2.704 8.113 2.673 1.00 89.69 108 ASN A N 1
ATOM 892 C CA . ASN A 1 108 ? -1.472 7.499 2.187 1.00 89.69 108 ASN A CA 1
ATOM 893 C C . ASN A 1 108 ? -1.695 6.664 0.923 1.00 89.69 108 ASN A C 1
ATOM 895 O O . ASN A 1 108 ? -0.856 6.681 0.026 1.00 89.69 108 ASN A O 1
ATOM 899 N N . GLU A 1 109 ? -2.813 5.948 0.834 1.00 93.25 109 GLU A N 1
ATOM 900 C CA . GLU A 1 109 ? -3.195 5.216 -0.369 1.00 93.25 109 GLU A CA 1
ATOM 901 C C . GLU A 1 109 ? -3.316 6.158 -1.573 1.00 93.25 109 GLU A C 1
ATOM 903 O O . GLU A 1 109 ? -2.754 5.859 -2.622 1.00 93.25 109 GLU A O 1
ATOM 908 N N . GLY A 1 110 ? -3.950 7.324 -1.407 1.00 92.88 110 GLY A N 1
ATOM 909 C CA . GLY A 1 110 ? -4.038 8.348 -2.452 1.00 92.88 110 GLY A CA 1
ATOM 910 C C . GLY A 1 110 ? -2.671 8.877 -2.903 1.00 92.88 110 GLY A C 1
ATOM 911 O O . GLY A 1 110 ? -2.420 8.986 -4.103 1.00 92.88 110 GLY A O 1
ATOM 912 N N . ILE A 1 111 ? -1.757 9.138 -1.961 1.00 93.56 111 ILE A N 1
ATOM 913 C CA . ILE A 1 111 ? -0.381 9.574 -2.270 1.00 93.56 111 ILE A CA 1
ATOM 914 C C . ILE A 1 111 ? 0.355 8.505 -3.092 1.00 93.56 111 ILE A C 1
ATOM 916 O O . ILE A 1 111 ? 0.969 8.818 -4.114 1.00 93.56 111 ILE A O 1
ATOM 920 N N . HIS A 1 112 ? 0.278 7.238 -2.679 1.00 94.94 112 HIS A N 1
ATOM 921 C CA . HIS A 1 112 ? 0.934 6.142 -3.395 1.00 94.94 112 HIS A CA 1
ATOM 922 C C . HIS A 1 112 ? 0.266 5.825 -4.736 1.00 94.94 112 HIS A C 1
ATOM 924 O O . HIS A 1 112 ? 0.966 5.450 -5.672 1.00 94.94 112 HIS A O 1
ATOM 930 N N . LEU A 1 113 ? -1.050 6.011 -4.861 1.00 96.06 113 LEU A N 1
ATOM 931 C CA . LEU A 1 113 ? -1.771 5.876 -6.126 1.00 96.06 113 LEU A CA 1
ATOM 932 C C . LEU A 1 113 ? -1.306 6.921 -7.143 1.00 96.06 113 LEU A C 1
ATOM 934 O O . LEU A 1 113 ? -1.017 6.571 -8.287 1.00 96.06 113 LEU A O 1
ATOM 938 N N . LEU A 1 114 ? -1.157 8.177 -6.716 1.00 95.56 114 LEU A N 1
ATOM 939 C CA . LEU A 1 114 ? -0.599 9.231 -7.562 1.00 95.56 114 LEU A CA 1
ATOM 940 C C . LEU A 1 114 ? 0.843 8.908 -7.975 1.00 95.56 114 LEU A C 1
ATOM 942 O O . LEU A 1 114 ? 1.174 8.983 -9.157 1.00 95.56 114 LEU A O 1
ATOM 946 N N . ALA A 1 115 ? 1.689 8.493 -7.027 1.00 94.19 115 ALA A N 1
ATOM 947 C CA . ALA A 1 115 ? 3.058 8.079 -7.332 1.00 94.19 115 ALA A CA 1
ATOM 948 C C . ALA A 1 115 ? 3.091 6.904 -8.326 1.00 94.19 115 ALA A C 1
ATOM 950 O O . ALA A 1 115 ? 3.878 6.920 -9.272 1.00 94.19 115 ALA A O 1
ATOM 951 N N . ALA A 1 116 ? 2.205 5.918 -8.158 1.00 97.00 116 ALA A N 1
ATOM 952 C CA . ALA A 1 116 ? 2.114 4.773 -9.053 1.00 97.00 116 ALA A CA 1
ATOM 953 C C . ALA A 1 116 ? 1.719 5.183 -10.478 1.00 97.00 116 ALA A C 1
ATOM 955 O O . ALA A 1 116 ? 2.288 4.684 -11.451 1.00 97.00 116 ALA A O 1
ATOM 956 N N . ALA A 1 117 ? 0.782 6.125 -10.617 1.00 97.62 117 ALA A N 1
ATOM 957 C CA . ALA A 1 117 ? 0.393 6.675 -11.914 1.00 97.62 117 ALA A CA 1
ATOM 958 C C . ALA A 1 117 ? 1.571 7.381 -12.608 1.00 97.62 117 ALA A C 1
ATOM 960 O O . ALA A 1 117 ? 1.816 7.143 -13.792 1.00 97.62 117 ALA A O 1
ATOM 961 N N . LEU A 1 118 ? 2.351 8.177 -11.867 1.00 96.88 118 LEU A N 1
ATOM 962 C CA . LEU A 1 118 ? 3.535 8.861 -12.399 1.00 96.88 118 LEU A CA 1
ATOM 963 C C . LEU A 1 118 ? 4.617 7.872 -12.854 1.00 96.88 118 LEU A C 1
ATOM 965 O O . LEU A 1 118 ? 5.096 7.973 -13.983 1.00 96.88 118 LEU A O 1
ATOM 969 N N . PHE A 1 119 ? 4.954 6.873 -12.030 1.00 96.38 119 PHE A N 1
ATOM 970 C CA . PHE A 1 119 ? 5.921 5.841 -12.421 1.00 96.38 119 PHE A CA 1
ATOM 971 C C . PHE A 1 119 ? 5.444 5.011 -13.616 1.00 96.38 119 PHE A C 1
ATOM 973 O O . PHE A 1 119 ? 6.255 4.624 -14.457 1.00 96.38 119 PHE A O 1
ATOM 980 N N . THR A 1 120 ? 4.139 4.744 -13.711 1.00 98.00 120 THR A N 1
ATOM 981 C CA . THR A 1 120 ? 3.553 4.039 -14.860 1.00 98.00 120 THR A CA 1
ATOM 982 C C . THR A 1 120 ? 3.713 4.863 -16.132 1.00 98.00 120 THR A C 1
ATOM 984 O O . THR A 1 120 ? 4.210 4.339 -17.123 1.00 98.00 120 THR A O 1
ATOM 987 N N . SER A 1 121 ? 3.370 6.154 -16.090 1.00 98.19 121 SER A N 1
ATOM 988 C CA . SER A 1 121 ? 3.532 7.071 -17.226 1.00 98.19 121 SER A CA 1
ATOM 989 C C . SER A 1 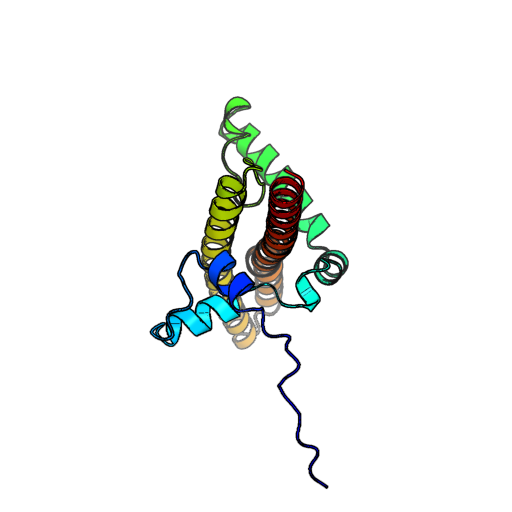121 ? 4.985 7.118 -17.712 1.00 98.19 121 SER A C 1
ATOM 991 O O . SER A 1 121 ? 5.261 6.873 -18.883 1.00 98.19 121 SER A O 1
ATOM 993 N N . GLN A 1 122 ? 5.934 7.300 -16.790 1.00 98.00 122 GLN A N 1
ATOM 994 C CA . GLN A 1 122 ? 7.366 7.310 -17.105 1.00 98.00 122 GLN A CA 1
ATOM 995 C C . GLN A 1 122 ? 7.866 5.961 -17.649 1.00 98.00 122 GLN A C 1
ATOM 997 O O . GLN A 1 122 ? 8.741 5.909 -18.507 1.00 98.00 122 GLN A O 1
ATOM 1002 N N . THR A 1 123 ? 7.315 4.849 -17.161 1.00 98.19 123 THR A N 1
ATOM 1003 C CA . THR A 1 123 ? 7.644 3.515 -17.681 1.00 98.19 123 THR A CA 1
ATOM 1004 C C . THR A 1 123 ? 7.159 3.350 -19.120 1.00 98.19 123 THR A C 1
ATOM 1006 O O . THR A 1 123 ? 7.892 2.801 -19.939 1.00 98.19 123 THR A O 1
ATOM 1009 N N . VAL A 1 124 ? 5.952 3.829 -19.438 1.00 98.38 124 VAL A N 1
ATOM 1010 C CA . VAL A 1 124 ? 5.403 3.802 -20.802 1.00 98.38 124 VAL A CA 1
ATOM 1011 C C . VAL A 1 124 ? 6.257 4.644 -21.748 1.00 98.38 124 VAL A C 1
ATOM 1013 O O . VAL A 1 124 ? 6.596 4.156 -22.821 1.00 98.38 124 VAL A O 1
ATOM 1016 N N . ASP A 1 125 ? 6.674 5.835 -21.320 1.00 98.44 125 ASP A N 1
ATOM 1017 C CA . ASP A 1 125 ? 7.595 6.707 -22.064 1.00 98.44 125 ASP A CA 1
ATOM 1018 C C . ASP A 1 125 ? 8.927 5.996 -22.387 1.00 98.44 125 ASP A C 1
ATOM 1020 O O . ASP A 1 125 ? 9.368 5.924 -23.535 1.00 98.44 125 ASP A O 1
ATOM 1024 N N . TYR A 1 126 ? 9.527 5.322 -21.399 1.00 98.50 126 TYR A N 1
ATOM 1025 C CA . TYR A 1 126 ? 10.726 4.512 -21.634 1.00 98.50 126 TYR A CA 1
ATOM 1026 C C . TYR A 1 126 ? 10.497 3.330 -22.576 1.00 98.50 126 TYR A C 1
ATOM 1028 O O . TYR A 1 126 ? 11.410 2.964 -23.318 1.00 98.50 126 TYR A O 1
ATOM 1036 N N . LEU A 1 127 ? 9.313 2.717 -22.560 1.00 98.44 127 LEU A N 1
ATOM 1037 C CA . LEU A 1 127 ? 8.978 1.648 -23.500 1.00 98.44 127 LEU A CA 1
ATOM 1038 C C . LEU A 1 127 ? 8.817 2.180 -24.926 1.00 98.44 127 LEU A C 1
ATOM 1040 O O . LEU A 1 127 ? 9.314 1.529 -25.847 1.00 98.44 127 LEU A O 1
ATOM 1044 N N . SER A 1 128 ? 8.179 3.341 -25.115 1.00 98.56 128 SER A N 1
ATOM 1045 C CA . SER A 1 128 ? 8.018 3.946 -26.444 1.00 98.56 128 SER A CA 1
ATOM 1046 C C . SER A 1 128 ? 9.349 4.351 -27.073 1.00 98.56 128 SER A C 1
ATOM 1048 O O . SER A 1 128 ? 9.508 4.215 -28.282 1.00 98.56 128 SER A O 1
ATOM 1050 N N . ASP A 1 129 ? 10.330 4.737 -26.255 1.00 98.44 129 ASP A N 1
ATOM 1051 C CA . ASP A 1 129 ? 11.686 5.079 -26.704 1.00 98.44 129 ASP A CA 1
ATOM 1052 C C . ASP A 1 129 ? 12.603 3.855 -26.907 1.00 98.44 129 ASP A C 1
ATOM 1054 O O . ASP A 1 129 ? 13.795 3.999 -27.189 1.00 98.44 129 ASP A O 1
ATOM 1058 N N . GLY A 1 130 ? 12.106 2.630 -26.690 1.00 98.38 130 GLY A N 1
ATOM 1059 C CA . GLY A 1 130 ? 12.920 1.407 -26.750 1.00 98.38 130 GLY A CA 1
ATOM 1060 C C . GLY A 1 130 ? 13.927 1.264 -25.598 1.00 98.38 130 GLY A C 1
ATOM 1061 O O . GLY A 1 130 ? 14.829 0.424 -25.639 1.00 98.38 130 GLY A O 1
ATOM 1062 N N . ARG A 1 131 ? 13.787 2.055 -24.529 1.00 98.62 131 ARG A N 1
ATOM 1063 C CA . ARG A 1 131 ? 14.664 2.060 -23.345 1.00 98.62 131 ARG A CA 1
ATOM 1064 C C . ARG A 1 131 ? 14.235 0.997 -22.332 1.00 98.62 131 ARG A C 1
ATOM 1066 O O . ARG A 1 131 ? 13.973 1.287 -21.162 1.00 98.62 131 ARG A O 1
ATOM 1073 N N . TYR A 1 132 ? 14.211 -0.263 -22.763 1.00 98.31 132 TYR A N 1
ATOM 1074 C CA . TYR A 1 132 ? 13.654 -1.382 -21.990 1.00 98.31 132 TYR A CA 1
ATOM 1075 C C . TYR A 1 132 ? 14.285 -1.571 -20.604 1.00 98.31 132 TYR A C 1
ATOM 1077 O O . TYR A 1 132 ? 13.576 -1.875 -19.648 1.00 98.31 132 TYR A O 1
ATOM 1085 N N . GLY A 1 133 ? 15.595 -1.343 -20.457 1.00 98.25 133 GLY A N 1
ATOM 1086 C CA . GLY A 1 133 ? 16.263 -1.432 -19.152 1.00 98.25 133 GLY A CA 1
ATOM 1087 C C . GLY A 1 133 ? 15.737 -0.408 -18.139 1.00 98.25 133 GLY A C 1
ATOM 1088 O O . GLY A 1 133 ? 15.492 -0.743 -16.981 1.00 98.25 133 GLY A O 1
ATOM 1089 N N . MET A 1 134 ? 15.486 0.826 -18.588 1.00 98.25 134 MET A N 1
ATOM 1090 C CA . MET A 1 134 ? 14.907 1.876 -17.743 1.00 98.25 134 MET A CA 1
ATOM 1091 C C . MET A 1 134 ? 13.433 1.607 -17.448 1.00 98.25 134 MET A C 1
ATOM 1093 O O . MET A 1 134 ? 12.994 1.824 -16.322 1.00 98.25 134 MET A O 1
ATOM 1097 N N . ALA A 1 135 ? 12.683 1.082 -18.419 1.00 98.44 135 ALA A N 1
ATOM 1098 C CA . ALA A 1 135 ? 11.302 0.661 -18.208 1.00 98.44 135 ALA A CA 1
ATOM 1099 C C . ALA A 1 135 ? 11.193 -0.477 -17.179 1.00 98.44 135 ALA A C 1
ATOM 1101 O O . ALA A 1 135 ? 10.325 -0.447 -16.306 1.00 98.44 135 ALA A O 1
ATOM 1102 N N . ALA A 1 136 ? 12.097 -1.460 -17.229 1.00 98.31 136 ALA A N 1
ATOM 1103 C CA . ALA A 1 136 ? 12.146 -2.548 -16.256 1.00 98.31 136 ALA A CA 1
ATOM 1104 C C . ALA A 1 136 ? 12.451 -2.027 -14.842 1.00 98.31 136 ALA A C 1
ATOM 1106 O O . ALA A 1 136 ? 11.757 -2.384 -13.887 1.00 98.31 136 ALA A O 1
ATOM 1107 N N . LEU A 1 137 ? 13.436 -1.129 -14.709 1.00 97.75 137 LEU A N 1
ATOM 1108 C CA . LEU A 1 137 ? 13.747 -0.476 -13.435 1.00 97.75 137 LEU A CA 1
ATOM 1109 C C . LEU A 1 137 ? 12.560 0.353 -12.918 1.00 97.75 137 LEU A C 1
ATOM 111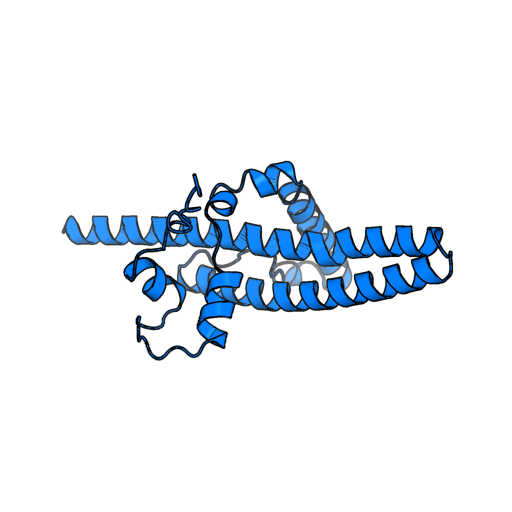1 O O . LEU A 1 137 ? 12.186 0.226 -11.752 1.00 97.75 137 LEU A O 1
ATOM 1115 N N . GLY A 1 138 ? 11.942 1.157 -13.788 1.00 97.31 138 GLY A N 1
ATOM 1116 C CA . GLY A 1 138 ? 10.758 1.960 -13.475 1.00 97.31 138 GLY A CA 1
ATOM 1117 C C . GLY A 1 138 ? 9.586 1.102 -13.002 1.00 97.31 138 GLY A C 1
ATOM 1118 O O . GLY A 1 138 ? 8.985 1.399 -11.973 1.00 97.31 138 GLY A O 1
ATOM 1119 N N . SER A 1 139 ? 9.338 -0.026 -13.670 1.00 98.06 139 SER A N 1
ATOM 1120 C CA . SER A 1 139 ? 8.322 -1.007 -13.270 1.00 98.06 139 SER A CA 1
ATOM 1121 C C . SER A 1 139 ? 8.609 -1.593 -11.888 1.00 98.06 139 SER A C 1
ATOM 1123 O O . SER A 1 139 ? 7.711 -1.672 -11.049 1.00 98.06 139 SER A O 1
ATOM 1125 N N . GLY A 1 140 ? 9.863 -1.971 -11.616 1.00 97.81 140 GLY A N 1
ATOM 1126 C CA . GLY A 1 140 ? 10.275 -2.487 -10.309 1.00 97.81 140 GLY A CA 1
ATOM 1127 C C . GLY A 1 140 ? 10.079 -1.466 -9.185 1.00 97.81 140 GLY A C 1
ATOM 1128 O O . GLY A 1 140 ? 9.533 -1.800 -8.130 1.00 97.81 140 GLY A O 1
ATOM 1129 N N . LEU A 1 141 ? 10.456 -0.206 -9.425 1.00 96.25 141 LEU A N 1
ATOM 1130 C CA . LEU A 1 141 ? 10.236 0.892 -8.480 1.00 96.25 141 LEU A CA 1
ATOM 1131 C C . LEU A 1 141 ? 8.747 1.179 -8.277 1.00 96.25 141 LEU A C 1
ATOM 1133 O O . LEU A 1 141 ? 8.317 1.356 -7.139 1.00 96.25 141 LEU A O 1
ATOM 1137 N N . ASN A 1 142 ? 7.947 1.157 -9.343 1.00 97.50 142 ASN A N 1
ATOM 1138 C CA . ASN A 1 142 ? 6.501 1.338 -9.267 1.00 97.50 142 ASN A CA 1
ATOM 1139 C C . ASN A 1 142 ? 5.839 0.253 -8.409 1.00 97.50 142 ASN A C 1
ATOM 1141 O O . ASN A 1 142 ? 5.017 0.542 -7.539 1.00 97.50 142 ASN A O 1
ATOM 1145 N N . LEU A 1 143 ? 6.241 -1.005 -8.603 1.00 97.25 143 LEU A N 1
ATOM 1146 C CA . LEU A 1 143 ? 5.765 -2.105 -7.774 1.00 97.25 143 LEU A CA 1
ATOM 1147 C C . LEU A 1 143 ? 6.125 -1.870 -6.303 1.00 97.25 143 LEU A C 1
ATOM 1149 O O . LEU A 1 143 ? 5.244 -1.919 -5.446 1.00 97.25 143 LEU A O 1
ATOM 1153 N N . ALA A 1 144 ? 7.391 -1.572 -6.008 1.00 94.50 144 ALA A N 1
ATOM 1154 C CA . ALA A 1 144 ? 7.880 -1.436 -4.638 1.00 94.50 144 ALA A CA 1
ATOM 1155 C C . ALA A 1 144 ? 7.359 -0.186 -3.902 1.00 94.50 144 ALA A C 1
ATOM 1157 O O . ALA A 1 144 ? 7.126 -0.251 -2.696 1.00 94.50 144 ALA A O 1
ATOM 1158 N N . LEU A 1 145 ? 7.193 0.945 -4.594 1.00 93.06 145 LEU A N 1
ATOM 1159 C CA . LEU A 1 145 ? 6.903 2.255 -3.989 1.00 93.06 145 LEU A CA 1
ATOM 1160 C C . LEU A 1 145 ? 5.486 2.775 -4.271 1.00 93.06 145 LEU A C 1
ATOM 1162 O O . LEU A 1 145 ? 5.011 3.662 -3.560 1.00 93.06 145 LEU A O 1
ATOM 1166 N N . GLY A 1 146 ? 4.808 2.233 -5.278 1.00 95.62 146 GLY A N 1
ATOM 1167 C CA . GLY A 1 146 ? 3.419 2.541 -5.609 1.00 95.62 146 GLY A CA 1
ATOM 1168 C C . GLY A 1 146 ? 2.491 1.406 -5.193 1.00 95.62 146 GLY A C 1
ATOM 1169 O O . GLY A 1 146 ? 1.736 1.521 -4.227 1.00 95.62 146 GLY A O 1
ATOM 1170 N N . VAL A 1 147 ? 2.587 0.271 -5.889 1.00 96.56 147 VAL A N 1
ATOM 1171 C CA . VAL A 1 147 ? 1.613 -0.829 -5.783 1.00 96.56 147 VAL A CA 1
ATOM 1172 C C . VAL A 1 147 ? 1.632 -1.503 -4.409 1.00 96.56 147 VAL A C 1
ATOM 1174 O O . VAL A 1 147 ? 0.592 -1.603 -3.758 1.00 96.56 147 VAL A O 1
ATOM 1177 N N . TYR A 1 148 ? 2.788 -1.960 -3.926 1.00 96.81 148 TYR A N 1
ATOM 1178 C CA . TYR A 1 148 ? 2.870 -2.663 -2.640 1.00 96.81 148 TYR A CA 1
ATOM 1179 C C . TYR A 1 148 ? 2.448 -1.799 -1.436 1.00 96.81 148 TYR A C 1
ATOM 1181 O O . TYR A 1 148 ? 1.759 -2.317 -0.546 1.00 96.81 148 TYR A O 1
ATOM 1189 N N . PRO A 1 149 ? 2.778 -0.496 -1.381 1.00 95.19 149 PRO A N 1
ATOM 1190 C CA . PRO A 1 149 ? 2.217 0.410 -0.386 1.00 95.19 149 PRO A CA 1
ATOM 1191 C C . PRO A 1 149 ? 0.690 0.504 -0.430 1.00 95.19 149 PRO A C 1
ATOM 1193 O O . PRO A 1 149 ? 0.070 0.348 0.622 1.00 95.19 149 PRO A O 1
ATOM 1196 N N . ILE A 1 150 ? 0.073 0.653 -1.610 1.00 96.00 150 ILE A N 1
ATOM 1197 C CA . ILE A 1 150 ? -1.398 0.650 -1.771 1.00 96.00 150 ILE A CA 1
ATOM 1198 C C . ILE A 1 150 ? -1.996 -0.646 -1.218 1.00 96.00 150 ILE A C 1
ATOM 1200 O O . ILE A 1 150 ? -2.894 -0.613 -0.374 1.00 96.00 150 ILE A O 1
ATOM 1204 N N . LEU A 1 151 ? -1.448 -1.799 -1.619 1.00 96.50 151 LEU A N 1
ATOM 1205 C CA . LEU A 1 151 ? -1.898 -3.102 -1.122 1.00 96.50 151 LEU A CA 1
ATOM 1206 C C . LEU A 1 151 ? -1.748 -3.218 0.400 1.00 96.50 151 LEU A C 1
ATOM 1208 O O . LEU A 1 151 ? -2.599 -3.800 1.070 1.00 96.50 151 LEU A O 1
ATOM 1212 N N . THR A 1 152 ? -0.684 -2.645 0.963 1.00 94.94 152 THR A N 1
ATOM 1213 C CA . THR A 1 152 ? -0.462 -2.628 2.412 1.00 94.94 152 THR A CA 1
ATOM 1214 C C . THR A 1 152 ? -1.510 -1.786 3.135 1.00 94.94 152 THR A C 1
ATOM 1216 O O . THR A 1 152 ? -1.998 -2.215 4.184 1.00 94.94 152 THR A O 1
ATOM 1219 N N . GLN A 1 153 ? -1.897 -0.631 2.582 1.00 94.75 153 GLN A N 1
ATOM 1220 C CA . GLN A 1 153 ? -2.957 0.201 3.158 1.00 94.75 153 GLN A CA 1
ATOM 1221 C C . GLN A 1 153 ? -4.310 -0.515 3.130 1.00 94.75 153 GLN A C 1
ATOM 1223 O O . GLN A 1 153 ? -4.981 -0.596 4.161 1.00 94.75 153 GLN A O 1
ATOM 1228 N N . ARG A 1 154 ? -4.668 -1.140 2.004 1.00 94.94 154 ARG A N 1
ATOM 1229 C CA . ARG A 1 154 ? -5.919 -1.906 1.894 1.00 94.94 154 ARG A CA 1
ATOM 1230 C C . ARG A 1 154 ? -5.940 -3.140 2.800 1.00 94.94 154 ARG A C 1
ATOM 1232 O O . ARG A 1 154 ? -6.943 -3.400 3.464 1.00 94.94 154 ARG A O 1
ATOM 1239 N N . TYR A 1 155 ? -4.815 -3.849 2.925 1.00 94.38 155 TYR A N 1
ATOM 1240 C CA . TYR A 1 155 ? -4.665 -4.950 3.882 1.00 94.38 155 TYR A CA 1
ATOM 1241 C C . TYR A 1 155 ? -4.870 -4.492 5.333 1.00 94.38 155 TYR A C 1
ATOM 1243 O O . TYR A 1 155 ? -5.553 -5.167 6.108 1.00 94.38 155 TYR A O 1
ATOM 1251 N N . ASN A 1 156 ? -4.290 -3.350 5.712 1.00 92.31 156 ASN A N 1
ATOM 1252 C CA . ASN A 1 156 ? -4.477 -2.782 7.045 1.00 92.31 156 ASN A CA 1
ATOM 1253 C C . ASN A 1 156 ? -5.945 -2.435 7.288 1.00 92.31 156 ASN A C 1
ATOM 1255 O O . ASN A 1 156 ? -6.490 -2.832 8.317 1.00 92.31 156 ASN A O 1
ATOM 1259 N N . ARG A 1 157 ? -6.595 -1.780 6.321 1.00 91.62 157 ARG A N 1
ATOM 1260 C CA . ARG A 1 157 ? -8.006 -1.402 6.409 1.00 91.62 157 ARG A CA 1
ATOM 1261 C C . ARG A 1 157 ? -8.924 -2.596 6.612 1.00 91.62 157 ARG A C 1
ATOM 1263 O O . ARG A 1 157 ? -9.700 -2.601 7.561 1.00 91.62 157 ARG A O 1
ATOM 1270 N N . ALA A 1 158 ? -8.777 -3.644 5.803 1.00 91.94 158 ALA A N 1
ATOM 1271 C CA . ALA A 1 158 ? -9.574 -4.862 5.956 1.00 91.94 158 ALA A CA 1
ATOM 1272 C C . ALA A 1 158 ? -9.473 -5.445 7.379 1.00 91.94 158 ALA A C 1
ATOM 1274 O O . ALA A 1 158 ? -10.465 -5.886 7.953 1.00 91.94 158 ALA A O 1
ATOM 1275 N N . ARG A 1 159 ? -8.284 -5.398 7.995 1.00 91.31 159 ARG A N 1
ATOM 1276 C CA . ARG A 1 159 ? -8.084 -5.881 9.369 1.00 91.31 159 ARG A CA 1
ATOM 1277 C C . ARG A 1 159 ? -8.644 -4.951 10.437 1.00 91.31 159 ARG A C 1
ATOM 1279 O O . ARG A 1 159 ? -9.138 -5.453 11.445 1.00 91.31 159 ARG A O 1
ATOM 1286 N N . ILE A 1 160 ? -8.539 -3.637 10.243 1.00 90.50 160 ILE A N 1
ATOM 1287 C CA . ILE A 1 160 ? -9.142 -2.642 11.138 1.00 90.50 160 ILE A CA 1
ATOM 1288 C C . ILE A 1 160 ? -10.648 -2.872 11.200 1.00 90.50 160 ILE A C 1
ATOM 1290 O O . ILE A 1 160 ? -11.189 -2.995 12.292 1.00 90.50 160 ILE A O 1
ATOM 1294 N N . TYR A 1 161 ? -11.293 -3.027 10.043 1.00 87.38 161 TYR A N 1
ATOM 1295 C CA . TYR A 1 161 ? -12.740 -3.214 9.945 1.00 87.38 161 TYR A CA 1
ATOM 1296 C C . TYR A 1 161 ? -13.195 -4.453 10.711 1.00 87.38 161 TYR A C 1
ATOM 1298 O O . TYR A 1 161 ? -14.014 -4.337 11.617 1.00 87.38 161 TYR A O 1
ATOM 1306 N N . ASN A 1 162 ? -12.562 -5.602 10.459 1.00 88.12 162 ASN A N 1
ATOM 1307 C CA . ASN A 1 162 ? -12.856 -6.831 11.200 1.00 88.12 162 ASN A CA 1
ATOM 1308 C C . ASN A 1 162 ? -12.604 -6.702 12.717 1.00 88.12 162 ASN A C 1
ATOM 1310 O O . ASN A 1 162 ? -13.135 -7.483 13.500 1.00 88.12 162 ASN A O 1
ATOM 1314 N N . THR A 1 163 ? -11.708 -5.804 13.142 1.00 89.88 163 THR A N 1
ATOM 1315 C CA . THR A 1 163 ? -11.398 -5.594 14.565 1.00 89.88 163 THR A CA 1
ATOM 1316 C C . THR A 1 163 ? -12.453 -4.712 15.223 1.00 89.88 163 THR A C 1
ATOM 1318 O O . THR A 1 163 ? -12.923 -5.060 16.301 1.00 89.88 163 THR A O 1
ATOM 1321 N N . VAL A 1 164 ? -12.846 -3.615 14.569 1.00 87.25 164 VAL A N 1
ATOM 1322 C CA . VAL A 1 164 ? -13.893 -2.698 15.045 1.00 87.25 164 VAL A CA 1
ATOM 1323 C C . VAL A 1 164 ? -15.237 -3.418 15.144 1.00 87.25 164 VAL A C 1
ATOM 1325 O O . VAL A 1 164 ? -15.878 -3.338 16.185 1.00 87.25 164 VAL A O 1
ATOM 1328 N N . GLU A 1 165 ? -15.612 -4.184 14.116 1.00 86.38 165 GLU A N 1
ATOM 1329 C CA . GLU A 1 165 ? -16.843 -4.988 14.091 1.00 86.38 165 GLU A CA 1
ATOM 1330 C C . GLU A 1 165 ? -16.922 -5.912 15.319 1.00 86.38 165 GLU A C 1
ATOM 1332 O O . GLU A 1 165 ? -17.844 -5.818 16.125 1.00 86.38 165 GLU A O 1
ATOM 1337 N N . LYS A 1 166 ? -15.861 -6.688 15.572 1.00 88.31 166 LYS A N 1
ATOM 1338 C CA . LYS A 1 166 ? -15.774 -7.574 16.745 1.00 88.31 166 LYS A CA 1
ATOM 1339 C C . LYS A 1 166 ? -15.782 -6.843 18.085 1.00 88.31 166 LYS A C 1
ATOM 1341 O O . LYS A 1 166 ? -16.220 -7.407 19.084 1.00 88.31 166 LYS A O 1
ATOM 1346 N N . MET A 1 167 ? -15.212 -5.640 18.160 1.00 87.75 167 MET A N 1
ATOM 1347 C CA . MET A 1 167 ? -15.248 -4.836 19.388 1.00 87.75 167 MET A CA 1
ATOM 1348 C C . MET A 1 167 ? -16.676 -4.393 19.702 1.00 87.75 167 MET A C 1
ATOM 1350 O O . MET A 1 167 ? -17.079 -4.406 20.862 1.00 87.75 167 MET A O 1
ATOM 1354 N N . GLN A 1 168 ? -17.445 -4.043 18.678 1.00 84.00 168 GLN A N 1
ATOM 1355 C CA . GLN A 1 168 ? -18.811 -3.566 18.836 1.00 84.00 168 GLN A CA 1
ATOM 1356 C C . GLN A 1 168 ? -19.794 -4.694 19.135 1.00 84.00 168 GLN A C 1
ATOM 1358 O O . GLN A 1 168 ? -20.606 -4.519 20.037 1.00 84.00 168 GLN A O 1
ATOM 1363 N N . GLU A 1 169 ? -19.671 -5.851 18.475 1.00 88.69 169 GLU A N 1
ATOM 1364 C CA . GLU A 1 169 ? -20.436 -7.064 18.815 1.00 88.69 169 GLU A CA 1
ATOM 1365 C C . GLU A 1 169 ? -20.306 -7.381 20.314 1.00 88.69 169 GLU A C 1
ATOM 1367 O O . GLU A 1 169 ? -21.296 -7.466 21.035 1.00 88.69 169 GLU A O 1
ATOM 1372 N N . ARG A 1 170 ? -19.068 -7.403 20.829 1.00 88.81 170 ARG A N 1
ATOM 1373 C CA . ARG A 1 170 ? -18.795 -7.631 22.260 1.00 88.81 170 ARG A CA 1
ATOM 1374 C C . ARG A 1 170 ? -19.422 -6.578 23.172 1.00 88.81 170 ARG A C 1
ATOM 1376 O O . ARG A 1 170 ? -19.857 -6.905 24.273 1.00 88.81 170 ARG A O 1
ATOM 1383 N N . ASN A 1 171 ? -19.431 -5.315 22.748 1.00 86.38 171 ASN A N 1
ATOM 1384 C CA . ASN A 1 171 ? -20.017 -4.226 23.529 1.00 86.38 171 ASN A CA 1
ATOM 1385 C C . ASN A 1 171 ? -21.552 -4.297 23.547 1.00 86.38 171 ASN A C 1
ATOM 1387 O O . ASN A 1 171 ? -22.156 -3.982 24.572 1.00 86.38 171 ASN A O 1
ATOM 1391 N N . GLN A 1 172 ? -22.176 -4.713 22.441 1.00 86.06 172 GLN A N 1
ATOM 1392 C CA . GLN A 1 172 ? -23.621 -4.936 22.360 1.00 86.06 172 GLN A CA 1
ATOM 1393 C C . GLN A 1 172 ? -24.041 -6.108 23.251 1.00 86.06 172 GLN A C 1
ATOM 1395 O O . GLN A 1 172 ? -24.930 -5.936 24.085 1.00 86.06 172 GLN A O 1
ATOM 1400 N N . ASP A 1 173 ? -23.340 -7.241 23.166 1.00 89.06 173 ASP A N 1
ATOM 1401 C CA . ASP A 1 173 ? -23.599 -8.419 24.004 1.00 89.06 173 ASP A CA 1
ATOM 1402 C C . ASP A 1 173 ? -23.499 -8.086 25.502 1.00 89.06 173 ASP A C 1
ATOM 1404 O O . ASP A 1 173 ? -24.364 -8.461 26.293 1.00 89.06 173 ASP A O 1
ATOM 1408 N N . ALA A 1 174 ? -22.481 -7.309 25.893 1.00 87.94 174 ALA A N 1
ATOM 1409 C CA . ALA A 1 174 ? -22.286 -6.872 27.276 1.00 87.94 174 ALA A CA 1
ATOM 1410 C C . ALA A 1 174 ? -23.362 -5.889 27.781 1.00 87.94 174 ALA A C 1
ATOM 1412 O O . ALA A 1 174 ? -23.558 -5.758 28.992 1.00 87.94 174 ALA A O 1
ATOM 1413 N N . CYS A 1 175 ? -24.029 -5.165 26.877 1.00 84.19 175 CYS A N 1
ATOM 1414 C CA . CYS A 1 175 ? -25.145 -4.277 27.202 1.00 84.19 175 CYS A CA 1
ATOM 1415 C C . CYS A 1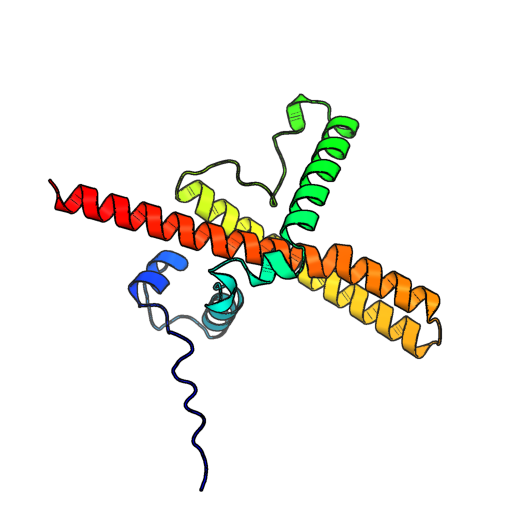 175 ? -26.443 -5.073 27.387 1.00 84.19 175 CYS A C 1
ATOM 1417 O O . CYS A 1 175 ? -27.170 -4.830 28.343 1.00 84.19 175 CYS A O 1
ATOM 1419 N N . LEU A 1 176 ? -26.693 -6.057 26.517 1.00 84.12 176 LEU A N 1
ATOM 1420 C CA . LEU A 1 176 ? -27.881 -6.917 26.567 1.00 84.12 176 LEU A CA 1
ATOM 1421 C C . LEU A 1 176 ? -27.869 -7.904 27.745 1.00 84.12 176 LEU A C 1
ATOM 1423 O O . LEU A 1 176 ? -28.920 -8.402 28.135 1.00 84.12 176 LEU A O 1
ATOM 1427 N N . SER A 1 177 ? -26.695 -8.196 28.313 1.00 82.31 177 SER A N 1
ATOM 1428 C CA . SER A 1 177 ? -26.552 -9.063 29.489 1.00 82.31 177 SER A CA 1
ATOM 1429 C C . SER A 1 177 ? -26.783 -8.366 30.842 1.00 82.31 177 SER A C 1
ATOM 1431 O O . SER A 1 177 ? -26.613 -9.013 31.875 1.00 82.31 177 SER A O 1
ATOM 1433 N N . LYS A 1 178 ? -27.073 -7.059 30.856 1.00 67.06 178 LYS A N 1
ATOM 1434 C CA . LYS A 1 178 ? -27.316 -6.256 32.068 1.00 67.06 178 LYS A CA 1
ATOM 1435 C C . LYS A 1 178 ? -28.796 -5.953 32.240 1.00 67.06 178 LYS A C 1
ATOM 1437 O O . LYS A 1 178 ? -29.224 -5.935 33.413 1.00 67.06 178 LYS A O 1
#